Protein AF-A0A379GDN0-F1 (afdb_monomer_lite)

Radius of gyration: 19.28 Å; chains: 1; bounding box: 43×18×48 Å

Structure (mmCIF, N/CA/C/O backbone):
data_AF-A0A379GDN0-F1
#
_entry.id   AF-A0A379GDN0-F1
#
loop_
_atom_site.group_PDB
_atom_site.id
_atom_site.type_symbol
_atom_site.label_atom_id
_atom_site.label_alt_id
_atom_site.label_comp_id
_atom_site.label_asym_id
_atom_site.label_entity_id
_atom_site.label_seq_id
_atom_site.pdbx_PDB_ins_code
_atom_site.Cartn_x
_atom_site.Cartn_y
_atom_site.Cartn_z
_atom_site.occupancy
_atom_site.B_iso_or_equiv
_atom_site.auth_seq_id
_atom_site.auth_comp_id
_atom_site.auth_asym_id
_atom_site.auth_atom_id
_atom_site.pdbx_PDB_model_num
ATOM 1 N N . MET A 1 1 ? -23.745 5.546 20.387 1.00 76.94 1 MET A N 1
ATOM 2 C CA . MET A 1 1 ? -22.782 4.792 21.224 1.00 76.94 1 MET A CA 1
ATOM 3 C C . MET A 1 1 ? -21.382 5.319 20.947 1.00 76.94 1 MET A C 1
ATOM 5 O O . MET A 1 1 ? -20.938 5.206 19.814 1.00 76.94 1 MET A O 1
ATOM 9 N N . LEU A 1 2 ? -20.707 5.916 21.936 1.00 89.88 2 LEU A N 1
ATOM 10 C CA . LEU A 1 2 ? -19.384 6.544 21.747 1.00 89.88 2 LEU A CA 1
ATOM 11 C C . LEU A 1 2 ? -18.299 5.539 21.342 1.00 89.88 2 LEU A C 1
ATOM 13 O O . LEU A 1 2 ? -17.464 5.841 20.499 1.00 89.88 2 LEU A O 1
ATOM 17 N N . VAL A 1 3 ? -18.374 4.317 21.876 1.00 91.06 3 VAL A N 1
ATOM 18 C CA . VAL A 1 3 ? -17.454 3.222 21.533 1.00 91.06 3 VAL A CA 1
ATOM 19 C C . VAL A 1 3 ? -17.461 2.948 20.027 1.00 91.06 3 VAL A C 1
ATOM 21 O O . VAL A 1 3 ? -16.405 2.877 19.413 1.00 91.06 3 VAL A O 1
ATOM 24 N N . SER A 1 4 ? -18.647 2.877 19.414 1.00 87.88 4 SER A N 1
ATOM 25 C CA . SER A 1 4 ? -18.774 2.660 17.968 1.00 87.88 4 SER A CA 1
ATOM 26 C C . SER A 1 4 ? -18.122 3.779 17.157 1.00 87.88 4 SER A C 1
ATOM 28 O O . SER A 1 4 ? -17.476 3.494 16.158 1.00 87.88 4 SER A O 1
ATOM 30 N N . ALA A 1 5 ? -18.264 5.034 17.591 1.00 91.88 5 ALA A N 1
ATOM 31 C CA . ALA A 1 5 ? -17.690 6.178 16.887 1.00 91.88 5 ALA A CA 1
ATOM 32 C C . ALA A 1 5 ? -16.153 6.174 16.933 1.00 91.88 5 ALA A C 1
ATOM 34 O O . ALA A 1 5 ? -15.510 6.462 15.928 1.00 91.88 5 ALA A O 1
ATOM 35 N N . VAL A 1 6 ? -15.562 5.802 18.074 1.00 92.00 6 VAL A N 1
ATOM 36 C CA . VAL A 1 6 ? -14.102 5.684 18.213 1.00 92.00 6 VAL A CA 1
ATOM 37 C C . VAL A 1 6 ? -13.555 4.544 17.353 1.00 92.00 6 VAL A C 1
ATOM 39 O O . VAL A 1 6 ? -12.529 4.718 16.702 1.00 92.00 6 VAL A O 1
ATOM 42 N N . VAL A 1 7 ? -14.248 3.400 17.290 1.00 92.00 7 VAL A N 1
ATOM 43 C CA . VAL A 1 7 ? -13.848 2.294 16.403 1.00 92.00 7 VAL A CA 1
ATOM 44 C C . VAL A 1 7 ? -13.850 2.747 14.945 1.00 92.00 7 VAL A C 1
ATOM 46 O O . VAL A 1 7 ? -12.854 2.547 14.256 1.00 92.00 7 VAL A O 1
ATOM 49 N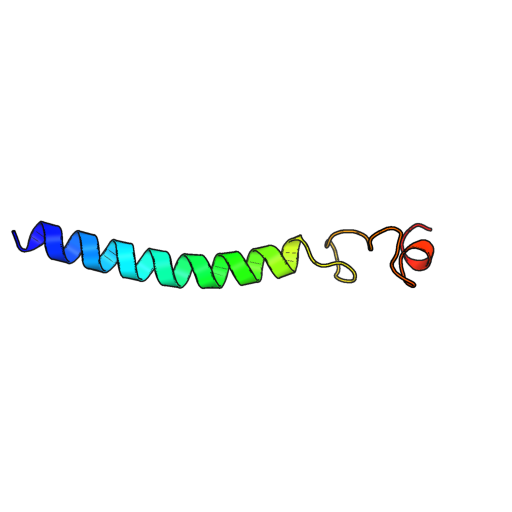 N . THR A 1 8 ? -14.923 3.400 14.490 1.00 91.56 8 THR A N 1
ATOM 50 C CA . THR A 1 8 ? -15.007 3.931 13.122 1.00 91.56 8 THR A CA 1
ATOM 51 C C . THR A 1 8 ? -13.872 4.912 12.834 1.00 91.56 8 THR A C 1
ATOM 53 O O . THR A 1 8 ? -13.157 4.737 11.857 1.00 91.56 8 THR A O 1
ATOM 56 N N . GLN A 1 9 ? -13.611 5.859 13.738 1.00 87.19 9 GLN A N 1
ATOM 57 C CA . GLN A 1 9 ? -12.525 6.829 13.576 1.00 87.19 9 GLN A CA 1
ATOM 58 C C . GLN A 1 9 ? -11.144 6.167 13.428 1.00 87.19 9 GLN A C 1
ATOM 60 O O . GLN A 1 9 ? -10.334 6.603 12.607 1.00 87.19 9 GLN A O 1
ATOM 65 N N . ILE A 1 10 ? -10.861 5.118 14.207 1.00 91.75 10 ILE A N 1
ATOM 66 C CA . ILE A 1 10 ? -9.598 4.374 14.114 1.00 91.75 10 ILE A CA 1
ATOM 67 C C . ILE A 1 10 ? -9.503 3.641 12.774 1.00 91.75 10 ILE A C 1
ATOM 69 O O . ILE A 1 10 ? -8.465 3.712 12.118 1.00 91.75 10 ILE A O 1
ATOM 73 N N . VAL A 1 11 ? -10.570 2.951 12.368 1.00 91.56 11 VAL A N 1
ATOM 74 C CA . VAL A 1 11 ? -10.609 2.205 11.103 1.00 91.56 11 VAL A CA 1
ATOM 75 C C . VAL A 1 11 ? -10.391 3.139 9.919 1.00 91.56 11 VAL A C 1
ATOM 77 O O . VAL A 1 11 ? -9.526 2.852 9.096 1.00 91.56 11 VAL A O 1
ATOM 80 N N . ASP A 1 12 ? -11.089 4.272 9.877 1.00 90.75 12 ASP A N 1
ATOM 81 C CA . ASP A 1 12 ? -10.960 5.255 8.799 1.00 90.75 12 ASP A CA 1
ATOM 82 C C . ASP A 1 12 ? -9.526 5.813 8.732 1.00 90.75 12 ASP A C 1
ATOM 84 O O . ASP A 1 12 ? -8.901 5.832 7.673 1.00 90.75 12 ASP A O 1
ATOM 88 N N . THR A 1 13 ? -8.940 6.153 9.888 1.00 90.25 13 THR A N 1
ATOM 89 C CA . THR A 1 13 ? -7.557 6.659 9.970 1.00 90.25 13 THR A CA 1
ATOM 90 C C . THR A 1 13 ? -6.528 5.634 9.482 1.00 90.25 13 THR A C 1
ATOM 92 O O . THR A 1 13 ? -5.547 5.986 8.818 1.00 90.25 13 THR A O 1
ATOM 95 N N . ILE A 1 14 ? -6.707 4.359 9.839 1.00 90.12 14 ILE A N 1
ATOM 96 C CA . ILE A 1 14 ? -5.805 3.284 9.414 1.00 90.12 14 ILE A CA 1
ATOM 97 C C . ILE A 1 14 ? -5.990 2.997 7.925 1.00 90.12 14 ILE A C 1
ATOM 99 O O . ILE A 1 14 ? -4.991 2.789 7.236 1.00 90.12 14 ILE A O 1
ATOM 103 N N . ALA A 1 15 ? -7.223 2.996 7.418 1.00 88.50 15 ALA A N 1
ATOM 104 C CA . ALA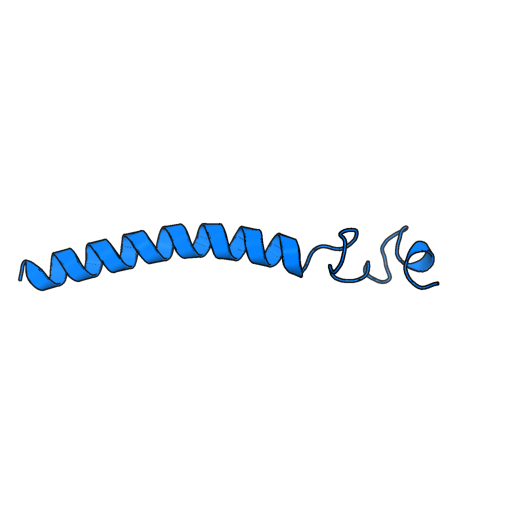 A 1 15 ? -7.522 2.736 6.015 1.00 88.50 15 ALA A CA 1
ATOM 105 C C . ALA A 1 15 ? -6.855 3.768 5.092 1.00 88.50 15 ALA A C 1
ATOM 107 O O . ALA A 1 15 ? -6.156 3.370 4.158 1.00 88.50 15 ALA A O 1
ATOM 108 N N . ASP A 1 16 ? -6.964 5.062 5.407 1.00 85.50 16 ASP A N 1
ATOM 109 C CA . ASP A 1 16 ? -6.338 6.138 4.627 1.00 85.50 16 ASP A CA 1
ATOM 110 C C . ASP A 1 16 ? -4.811 5.989 4.560 1.00 85.50 16 ASP A C 1
ATOM 112 O O . ASP A 1 16 ? -4.215 5.983 3.479 1.00 85.50 16 ASP A O 1
ATOM 116 N N . LYS A 1 17 ? -4.160 5.781 5.713 1.00 85.81 17 LYS A N 1
ATOM 117 C CA . LYS A 1 17 ? -2.705 5.550 5.775 1.00 85.81 17 LYS A CA 1
ATOM 118 C C . LYS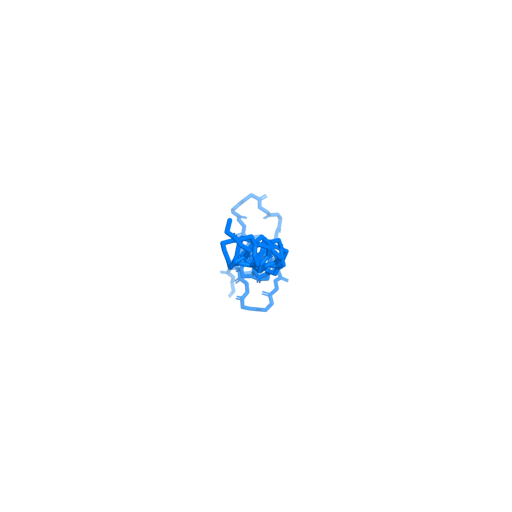 A 1 17 ? -2.288 4.272 5.050 1.00 85.81 17 LYS A C 1
ATOM 120 O O . LYS A 1 17 ? -1.240 4.235 4.404 1.00 85.81 17 LYS A O 1
ATOM 125 N N . SER A 1 18 ? -3.089 3.216 5.164 1.00 83.81 18 SER A N 1
ATOM 126 C CA . SER A 1 18 ? -2.811 1.933 4.515 1.00 83.81 18 SER A CA 1
ATOM 127 C C . SER A 1 18 ? -2.881 2.053 2.997 1.00 83.81 18 SER A C 1
ATOM 129 O O . SER A 1 18 ? -2.048 1.465 2.312 1.00 83.81 18 SER A O 1
ATOM 131 N N . HIS A 1 19 ? -3.814 2.845 2.466 1.00 90.00 19 HIS A N 1
ATOM 132 C CA . HIS A 1 19 ? -3.932 3.092 1.031 1.00 90.00 19 HIS A CA 1
ATOM 133 C C . HIS A 1 19 ? -2.684 3.788 0.465 1.00 90.00 19 HIS A C 1
ATOM 135 O O . HIS A 1 19 ? -2.143 3.363 -0.557 1.00 90.00 19 HIS A O 1
ATOM 141 N N . GLU A 1 20 ? -2.174 4.811 1.155 1.00 88.19 20 GLU A N 1
ATOM 142 C CA . GLU A 1 20 ? -0.949 5.516 0.757 1.00 88.19 20 GLU A CA 1
ATOM 143 C C . GLU A 1 20 ? 0.265 4.571 0.713 1.00 88.19 20 GLU A C 1
ATOM 145 O O . GLU A 1 20 ? 0.979 4.490 -0.292 1.00 88.19 20 GLU A O 1
ATOM 150 N N . ILE A 1 21 ? 0.468 3.788 1.777 1.00 87.94 21 ILE A N 1
ATOM 151 C CA . ILE A 1 21 ? 1.598 2.855 1.893 1.00 87.94 21 ILE A CA 1
ATOM 152 C C . ILE A 1 21 ? 1.481 1.709 0.880 1.00 87.94 21 ILE A C 1
ATOM 154 O O . ILE A 1 21 ? 2.483 1.328 0.269 1.00 87.94 21 ILE A O 1
ATOM 158 N N . ALA A 1 22 ? 0.276 1.176 0.663 1.00 87.38 22 ALA A N 1
ATOM 159 C CA . ALA A 1 22 ? 0.026 0.141 -0.336 1.00 87.38 22 ALA A CA 1
ATOM 160 C C . ALA A 1 22 ? 0.336 0.633 -1.756 1.00 87.38 22 ALA A C 1
ATOM 162 O O . ALA A 1 22 ? 0.896 -0.123 -2.553 1.00 87.38 22 ALA A O 1
ATOM 163 N N . GLY A 1 23 ? 0.051 1.902 -2.064 1.00 87.25 23 GLY A N 1
ATOM 164 C CA . GLY A 1 23 ? 0.435 2.528 -3.329 1.00 87.25 23 GLY A CA 1
ATOM 165 C C . GLY A 1 23 ? 1.952 2.548 -3.522 1.00 87.25 23 GLY A C 1
ATOM 166 O O . GLY A 1 23 ? 2.458 2.067 -4.536 1.00 87.25 23 GLY A O 1
ATOM 167 N N . VAL A 1 24 ? 2.698 3.017 -2.518 1.00 87.38 24 VAL A N 1
ATOM 168 C CA . VAL A 1 24 ? 4.173 3.034 -2.554 1.00 87.38 24 VAL A CA 1
ATOM 169 C C . VAL A 1 24 ? 4.748 1.624 -2.691 1.00 87.38 24 VAL A C 1
ATOM 171 O O . VAL A 1 24 ? 5.659 1.402 -3.489 1.00 87.38 24 VAL A O 1
ATOM 174 N N . ALA A 1 25 ? 4.221 0.660 -1.937 1.00 85.94 25 ALA A N 1
ATOM 175 C CA . ALA A 1 25 ? 4.646 -0.733 -2.022 1.00 85.94 25 ALA A CA 1
ATOM 176 C C . ALA A 1 25 ? 4.375 -1.325 -3.414 1.00 85.94 25 ALA A C 1
ATOM 178 O O . ALA A 1 25 ? 5.253 -1.973 -3.980 1.00 85.94 25 ALA A O 1
ATOM 179 N N . SER A 1 26 ? 3.204 -1.044 -3.991 1.00 84.19 26 SER A N 1
ATOM 180 C CA . SER A 1 26 ? 2.836 -1.494 -5.338 1.00 84.19 26 SER A CA 1
ATOM 181 C C . SER A 1 26 ? 3.774 -0.923 -6.393 1.00 84.19 26 SER A C 1
ATOM 183 O O . SER A 1 26 ? 4.254 -1.665 -7.241 1.00 84.19 26 SER A O 1
ATOM 185 N N . VAL A 1 27 ? 4.111 0.368 -6.307 1.00 85.38 27 VAL A N 1
ATOM 186 C CA . VAL A 1 27 ? 5.097 0.989 -7.203 1.00 85.38 27 VAL A CA 1
ATOM 187 C C . VAL A 1 27 ? 6.463 0.324 -7.041 1.00 85.38 27 VAL A C 1
ATOM 189 O O . VAL A 1 27 ? 7.103 0.018 -8.038 1.00 85.38 27 VAL A O 1
ATOM 192 N N . ARG A 1 28 ? 6.910 0.037 -5.816 1.00 81.56 28 ARG A N 1
ATOM 193 C CA . ARG A 1 28 ? 8.208 -0.622 -5.594 1.00 81.56 28 ARG A CA 1
ATOM 194 C C . ARG A 1 28 ? 8.257 -2.054 -6.129 1.00 81.56 28 ARG A C 1
ATOM 196 O O . ARG A 1 28 ? 9.285 -2.447 -6.662 1.00 81.56 28 ARG A O 1
ATOM 203 N N . LEU A 1 29 ? 7.175 -2.819 -5.983 1.00 82.81 29 LEU A N 1
ATOM 204 C CA . LEU A 1 29 ? 7.112 -4.220 -6.415 1.00 82.81 29 LEU A CA 1
ATOM 205 C C . LEU A 1 29 ? 6.820 -4.374 -7.914 1.00 82.81 29 LEU A C 1
ATOM 207 O O . LEU A 1 29 ? 7.322 -5.304 -8.536 1.00 82.81 29 LEU A O 1
ATOM 211 N N . LEU A 1 30 ? 6.013 -3.483 -8.495 1.00 83.69 30 LEU A N 1
ATOM 212 C CA . LEU A 1 30 ? 5.476 -3.610 -9.855 1.00 83.69 30 LEU A CA 1
ATOM 213 C C . LEU A 1 30 ? 5.991 -2.529 -10.819 1.00 83.69 30 LEU A C 1
ATOM 215 O O . LEU A 1 30 ? 5.396 -2.306 -11.870 1.00 83.69 30 LEU A O 1
ATOM 219 N N . SER A 1 31 ? 7.097 -1.854 -10.500 1.00 80.44 31 SER A N 1
ATOM 220 C CA . SER A 1 31 ? 7.785 -0.986 -11.466 1.00 80.44 31 SER A CA 1
ATOM 221 C C . SER A 1 31 ? 8.977 -1.695 -12.086 1.00 80.44 31 SER A C 1
ATOM 223 O O . SER A 1 31 ? 9.762 -2.336 -11.386 1.00 80.44 31 SER A O 1
ATOM 225 N N . ALA A 1 32 ? 9.125 -1.535 -13.400 1.00 78.69 32 ALA A N 1
ATOM 226 C CA . ALA A 1 32 ? 10.303 -1.997 -14.119 1.00 78.69 32 ALA A CA 1
ATOM 227 C C . ALA A 1 32 ? 11.508 -1.067 -13.921 1.00 78.69 32 ALA A C 1
ATOM 229 O O . ALA A 1 32 ? 11.348 0.104 -13.562 1.00 78.69 32 ALA A O 1
ATOM 230 N N . GLY A 1 33 ? 12.719 -1.590 -14.130 1.00 73.50 33 GLY A N 1
ATOM 231 C CA . GLY A 1 33 ? 13.960 -0.815 -14.036 1.00 73.50 33 GLY A CA 1
ATOM 232 C C . GLY A 1 33 ? 14.487 -0.562 -12.622 1.00 73.50 33 GLY A C 1
ATOM 233 O O . GLY A 1 33 ? 15.328 0.315 -12.440 1.00 73.50 33 GLY A O 1
ATOM 234 N N . HIS A 1 34 ? 13.996 -1.295 -11.620 1.00 72.12 34 HIS A N 1
ATOM 235 C CA . HIS A 1 34 ? 14.489 -1.248 -10.241 1.00 72.12 34 HIS A CA 1
ATOM 236 C C . HIS A 1 34 ? 15.028 -2.621 -9.822 1.00 72.12 34 HIS A C 1
ATOM 238 O O . HIS A 1 34 ? 14.547 -3.653 -10.287 1.00 72.12 34 HIS A O 1
ATOM 244 N N . ALA A 1 35 ? 16.014 -2.647 -8.919 1.00 68.88 35 ALA A N 1
ATOM 245 C CA . ALA A 1 35 ? 16.562 -3.897 -8.394 1.00 68.88 35 ALA A CA 1
ATOM 246 C C . ALA A 1 35 ? 15.454 -4.740 -7.730 1.00 68.88 35 ALA A C 1
ATOM 248 O O . ALA A 1 35 ? 14.796 -4.269 -6.803 1.00 68.88 35 ALA A O 1
ATOM 249 N N . ASN A 1 36 ? 15.271 -5.983 -8.193 1.00 71.75 36 ASN A N 1
ATOM 250 C CA . ASN A 1 36 ? 14.193 -6.905 -7.790 1.00 71.75 36 ASN A CA 1
ATOM 251 C C . ASN A 1 36 ? 12.757 -6.448 -8.139 1.00 71.75 36 ASN A C 1
ATOM 253 O O . ASN A 1 36 ? 11.802 -6.948 -7.545 1.00 71.75 36 ASN A O 1
ATOM 257 N N . GLY A 1 37 ? 12.597 -5.502 -9.070 1.00 76.25 37 GLY A N 1
ATOM 258 C CA . GLY A 1 37 ? 11.303 -5.146 -9.655 1.00 76.25 37 GLY A CA 1
ATOM 259 C C . GLY A 1 37 ? 10.886 -6.103 -10.775 1.00 76.25 37 GLY A C 1
ATOM 260 O O . GLY A 1 37 ? 11.561 -7.093 -11.063 1.00 76.25 37 GLY A O 1
ATOM 261 N N . ILE A 1 38 ? 9.767 -5.803 -11.432 1.00 83.50 38 ILE A N 1
ATOM 262 C CA . ILE A 1 38 ? 9.370 -6.548 -12.634 1.00 83.50 38 ILE A CA 1
ATOM 263 C C . ILE A 1 38 ? 10.277 -6.210 -13.821 1.00 83.50 38 ILE A C 1
ATOM 265 O O . ILE A 1 38 ? 10.828 -5.119 -13.900 1.00 83.50 38 ILE A O 1
ATOM 269 N N . LEU A 1 39 ? 10.406 -7.127 -14.777 1.00 83.38 39 LEU A N 1
ATOM 270 C CA . LEU A 1 39 ? 11.079 -6.837 -16.045 1.00 83.38 39 LEU A CA 1
ATOM 271 C C . LEU A 1 39 ? 10.283 -5.800 -16.844 1.00 83.38 39 LEU A C 1
ATOM 273 O O . LEU A 1 39 ? 9.050 -5.729 -16.746 1.00 83.38 39 LEU A O 1
ATOM 277 N N . TYR A 1 40 ? 10.971 -5.021 -17.679 1.00 84.31 40 TYR A N 1
ATOM 278 C CA . TYR A 1 40 ? 10.287 -4.179 -18.660 1.00 84.31 40 TYR A CA 1
ATOM 279 C C . TYR A 1 40 ? 9.301 -4.997 -19.512 1.00 84.31 40 TYR A C 1
ATOM 281 O O . TYR A 1 40 ? 9.502 -6.175 -19.794 1.00 84.31 40 TYR A O 1
ATOM 289 N N . GLY A 1 41 ? 8.209 -4.365 -19.946 1.00 82.62 41 GLY A N 1
ATOM 290 C CA . GLY A 1 41 ? 7.267 -4.995 -20.872 1.00 82.62 41 GLY A CA 1
ATOM 291 C C . GLY A 1 41 ? 7.813 -5.063 -22.308 1.00 82.62 41 GLY A C 1
ATOM 292 O O . GLY A 1 41 ? 8.653 -4.242 -22.674 1.00 82.62 41 GLY A O 1
ATOM 293 N N . PRO A 1 42 ? 7.269 -5.939 -23.174 1.00 81.50 42 PRO A N 1
ATOM 294 C CA . PRO A 1 42 ? 7.775 -6.205 -24.530 1.00 81.50 42 PRO A CA 1
ATOM 295 C C . PRO A 1 42 ? 7.725 -5.016 -25.505 1.00 81.50 42 PRO A C 1
ATOM 297 O O . PRO A 1 42 ? 8.305 -5.074 -26.582 1.00 81.50 42 PRO A O 1
ATOM 300 N N . ARG A 1 43 ? 7.027 -3.927 -25.155 1.00 80.94 43 ARG A N 1
ATOM 301 C CA . ARG A 1 43 ? 6.991 -2.675 -25.939 1.00 80.94 43 ARG A CA 1
ATOM 302 C C . ARG A 1 43 ? 7.961 -1.603 -25.430 1.00 80.94 43 ARG A C 1
ATOM 304 O O . ARG A 1 43 ? 8.006 -0.514 -25.994 1.00 80.94 43 ARG A O 1
ATOM 311 N N . SER A 1 44 ? 8.687 -1.864 -24.345 1.00 79.25 44 SER A N 1
ATOM 312 C CA . SER A 1 44 ? 9.661 -0.920 -23.802 1.00 79.25 44 SER A CA 1
ATOM 313 C C . SER A 1 44 ? 10.954 -0.961 -24.624 1.00 79.25 44 SER A C 1
ATOM 315 O O . SER A 1 44 ? 11.475 -2.051 -24.851 1.00 79.25 44 SER A O 1
ATOM 317 N N . PRO A 1 45 ? 11.561 0.192 -24.964 1.00 79.62 45 PRO A N 1
ATOM 318 C CA . PRO A 1 45 ? 12.911 0.251 -25.541 1.00 79.62 45 PRO A CA 1
ATOM 319 C C . PRO A 1 45 ? 14.004 -0.398 -24.670 1.00 79.62 45 PRO A C 1
ATOM 321 O O . PRO A 1 45 ? 15.126 -0.600 -25.127 1.00 79.62 45 PRO A O 1
ATOM 324 N N . HIS A 1 46 ? 13.695 -0.678 -23.401 1.00 78.25 46 HIS A N 1
ATOM 325 C CA . HIS A 1 46 ? 14.601 -1.298 -22.435 1.00 78.25 46 HIS A CA 1
ATOM 326 C C . HIS A 1 46 ? 14.374 -2.811 -22.281 1.00 78.25 46 HIS A C 1
ATOM 328 O O . HIS A 1 46 ? 15.155 -3.456 -21.593 1.00 78.25 46 HIS A O 1
ATOM 334 N N . TYR A 1 47 ? 13.356 -3.386 -22.936 1.00 77.62 47 TYR A N 1
ATOM 335 C CA . TYR A 1 47 ? 13.005 -4.809 -22.835 1.00 77.62 47 TYR A CA 1
ATOM 336 C C . TYR A 1 4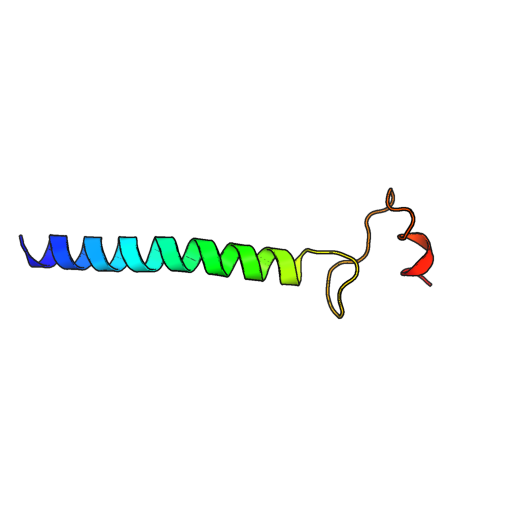7 ? 14.167 -5.741 -23.192 1.00 77.62 47 TYR A C 1
ATOM 338 O O . TYR A 1 47 ? 14.506 -6.648 -22.440 1.00 77.62 47 TYR A O 1
ATOM 346 N N . GLU A 1 48 ? 14.825 -5.473 -24.318 1.00 69.56 48 GLU A N 1
ATOM 347 C CA . GLU A 1 48 ? 15.904 -6.326 -24.827 1.00 69.56 48 GLU A CA 1
ATOM 348 C C . GLU A 1 48 ? 17.219 -6.165 -24.055 1.00 69.56 48 GLU A C 1
ATOM 350 O O . GLU A 1 48 ? 18.073 -7.043 -24.116 1.00 69.56 48 GLU A O 1
ATOM 355 N N . LYS A 1 49 ? 17.387 -5.055 -23.323 1.00 70.19 49 LYS A N 1
ATOM 356 C CA . LYS A 1 49 ? 18.608 -4.765 -22.554 1.00 70.19 49 LYS A CA 1
ATOM 357 C C . LYS A 1 49 ? 18.646 -5.476 -21.203 1.00 70.19 49 LYS A C 1
ATOM 359 O O . LYS A 1 49 ? 19.719 -5.602 -20.632 1.00 70.19 49 LYS A O 1
ATOM 364 N N . GLU A 1 50 ? 17.483 -5.870 -20.689 1.00 64.69 50 GLU A N 1
ATOM 365 C CA . GLU A 1 50 ? 17.320 -6.484 -19.364 1.00 64.69 50 GLU A CA 1
ATOM 366 C C . GLU A 1 50 ? 17.072 -8.003 -19.443 1.00 64.69 50 GLU A C 1
ATOM 368 O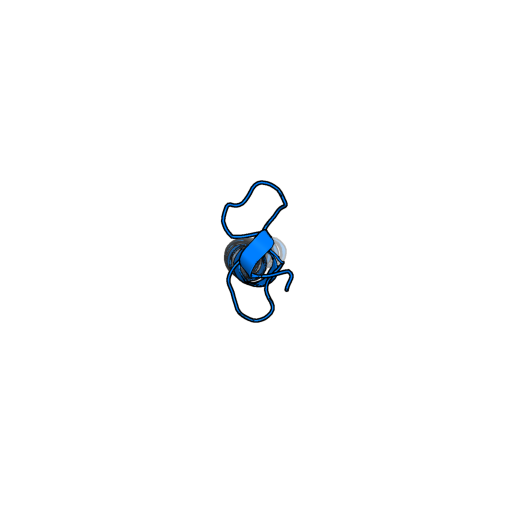 O . GLU A 1 50 ? 17.209 -8.701 -18.446 1.00 64.69 50 GLU A O 1
ATOM 373 N N . GLY A 1 51 ? 16.694 -8.516 -20.622 1.00 63.31 51 GLY A N 1
AT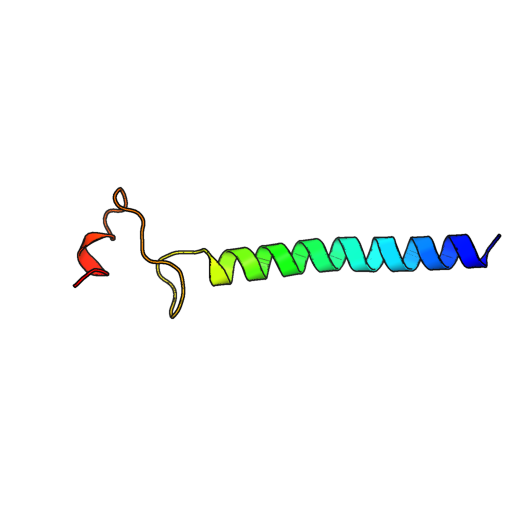OM 374 C CA . GLY A 1 51 ? 16.406 -9.935 -20.871 1.00 63.31 51 GLY A CA 1
ATOM 375 C C . GLY A 1 51 ? 17.591 -10.791 -21.350 1.00 63.31 51 GLY A C 1
ATOM 376 O O . GLY A 1 51 ? 17.355 -11.931 -21.749 1.00 63.31 51 GLY A O 1
ATOM 377 N N . GLN A 1 52 ? 18.820 -10.260 -21.350 1.00 51.59 52 GLN A N 1
ATOM 378 C CA . GLN A 1 52 ? 20.078 -10.979 -21.634 1.00 51.59 52 GLN A CA 1
ATOM 379 C C . GLN A 1 52 ? 20.947 -11.028 -20.379 1.00 51.59 52 GLN A C 1
ATOM 381 O O . GLN A 1 52 ? 21.606 -12.071 -20.178 1.00 51.59 52 GLN A O 1
#

Sequence (52 aa):
MLVSAVVTQIVDTIADKSHEIAGVASVRLLSAGHANGILYGPRSPHYEKEGQ

InterPro domains:
  IPR008517 Putative lipoprotein GNA1162-like [PF05643] (1-43)

Secondary structure (DSSP, 8-state):
-HHHHHHHHHHHHHHHHHHHHHHHHHHHHH-BTSTTSBPPPTTSTTHHHH--

Foldseek 3Di:
DVVVVVVVVVVVVVVVVVVVVVVVVCCQADPDPDDNHDHDDPPDPCNVVPPD

Organism: Proteus mirabilis (NCBI:txid584)

pLDDT: mean 82.35, std 8.5, range [51.59, 92.0]